Protein AF-A0A7C4EJF0-F1 (afdb_monomer)

Sequence (130 aa):
MRTLLAAVALSALLCGCQGATRALTPEEFYGFCWPAQVDYNCWDDDLCQQYKDYLMQEHASKQECIKGCLDMQTEKYRQDAMRGCDVAIRNASDWCEMYCRRYFDSGQAEIDRQNAQQPAPAFTGPGYMQ

Mean predicted aligned error: 12.01 Å

Foldseek 3Di:
DVVVVVVVVVVVVVVPPPPQLAQQALVNLLVQLVVQQPDPQRPPVCLSVVLSVLVPDQDPALVRQLVVLVVSLVVVCVVCVPRPCNRSSVSSSVSSNVNSCSCVVNCVSVVVVVVVPDPDPPPPDPDPDD

Organism: NCBI:txid270496

Nearest PDB structures (foldseek):
  4euk-assembly1_B  TM=3.362E-01  e=8.149E+00  Arabidopsis thaliana

Secondary structure (DSSP, 8-state):
-HHHHHHHHHHHSTTTTS---PPPPHHHHHHHHGGGG-STT---THHHHHHHHHHTS--S-HHHHHHHHHHHHHHHHHHSTTTT-HHHHHHHHHHHHHHHHHHHHTTHHHHHHHHHHSPPP---------

Structure (mmCIF, N/CA/C/O backbone):
data_AF-A0A7C4EJF0-F1
#
_entry.id   AF-A0A7C4EJF0-F1
#
loop_
_atom_site.group_PDB
_atom_site.id
_atom_site.type_symbol
_atom_site.label_atom_id
_atom_site.label_alt_id
_atom_site.label_comp_id
_atom_site.label_asym_id
_atom_site.label_entity_id
_atom_site.label_seq_id
_atom_site.pdbx_PDB_ins_code
_atom_site.Cartn_x
_atom_site.Cartn_y
_atom_site.Cartn_z
_atom_site.occupancy
_atom_site.B_iso_or_equiv
_atom_site.auth_seq_id
_atom_site.auth_comp_id
_atom_site.auth_asym_id
_atom_site.auth_atom_id
_atom_site.pdbx_PDB_model_num
ATOM 1 N N . MET A 1 1 ? -26.632 20.240 40.896 1.00 47.66 1 MET A N 1
ATOM 2 C CA . MET A 1 1 ? -27.085 19.433 39.734 1.00 47.66 1 MET A CA 1
ATOM 3 C C . MET A 1 1 ? -26.929 20.148 38.392 1.00 47.66 1 MET A C 1
ATOM 5 O O . MET A 1 1 ? -26.457 19.511 37.466 1.00 47.66 1 MET A O 1
ATOM 9 N N . ARG A 1 2 ? -27.229 21.453 38.267 1.00 51.56 2 ARG A N 1
ATOM 10 C CA . ARG A 1 2 ? -27.014 22.220 37.015 1.00 51.56 2 ARG A CA 1
ATOM 11 C C . ARG A 1 2 ? -25.561 22.259 36.510 1.00 51.56 2 ARG A C 1
ATOM 13 O O . ARG A 1 2 ? -25.341 22.298 35.310 1.00 51.56 2 ARG A O 1
ATOM 20 N N . THR A 1 3 ? -24.580 22.199 37.408 1.00 50.12 3 THR A N 1
ATOM 21 C CA . THR A 1 3 ? -23.147 22.213 37.070 1.00 50.12 3 THR A CA 1
ATOM 22 C C . THR A 1 3 ? -22.624 20.898 36.483 1.00 50.12 3 THR A C 1
ATOM 24 O O . THR A 1 3 ? -21.633 20.922 35.764 1.00 50.12 3 THR A O 1
ATOM 27 N N . LEU A 1 4 ? -23.294 19.763 36.724 1.00 52.91 4 LEU A N 1
ATOM 28 C CA . LEU A 1 4 ? -22.867 18.458 36.195 1.00 52.91 4 LEU A CA 1
ATOM 29 C C . LEU A 1 4 ? -23.239 18.275 34.715 1.00 52.91 4 LEU A C 1
ATOM 31 O O . LEU A 1 4 ? -22.504 17.630 33.977 1.00 52.91 4 LEU A O 1
ATOM 35 N N . LEU A 1 5 ? -24.327 18.902 34.257 1.00 53.16 5 LEU A N 1
ATOM 36 C CA . LEU A 1 5 ? -24.749 18.852 32.850 1.00 53.16 5 LEU A CA 1
ATOM 37 C C . LEU A 1 5 ? -23.814 19.647 31.926 1.00 53.16 5 LEU A C 1
ATOM 39 O O . LEU A 1 5 ? -23.593 19.252 30.786 1.00 53.16 5 LEU A O 1
ATOM 43 N N . ALA A 1 6 ? -23.215 20.731 32.430 1.00 53.69 6 ALA A N 1
ATOM 44 C CA . ALA A 1 6 ? -22.272 21.540 31.659 1.00 53.69 6 ALA A CA 1
ATOM 45 C C . ALA A 1 6 ? -20.950 20.800 31.377 1.00 53.69 6 ALA A C 1
ATOM 47 O O . ALA A 1 6 ? -20.370 20.964 30.307 1.00 53.69 6 ALA A O 1
ATOM 48 N N . ALA A 1 7 ? -20.499 19.950 32.307 1.00 55.06 7 ALA A N 1
ATOM 49 C CA . ALA A 1 7 ? -19.259 19.189 32.148 1.00 55.06 7 ALA A CA 1
ATOM 50 C C . ALA A 1 7 ? -19.384 18.066 31.102 1.00 55.06 7 ALA A C 1
ATOM 52 O O . ALA A 1 7 ? -18.436 17.813 30.367 1.00 55.06 7 ALA A O 1
ATOM 53 N N . VAL A 1 8 ? -20.562 17.439 30.993 1.00 55.84 8 VAL A N 1
ATOM 54 C CA . VAL A 1 8 ? -20.831 16.374 30.006 1.00 55.84 8 VAL A CA 1
ATOM 55 C C . VAL A 1 8 ? -21.011 16.940 28.592 1.00 55.84 8 VAL A C 1
ATOM 57 O O . VAL A 1 8 ? -20.641 16.299 27.614 1.00 55.84 8 VAL A O 1
ATOM 60 N N . ALA A 1 9 ? -21.529 18.165 28.466 1.00 55.50 9 ALA A N 1
ATOM 61 C CA . ALA A 1 9 ? -21.658 18.822 27.167 1.00 55.50 9 ALA A CA 1
ATOM 62 C C . ALA A 1 9 ? -20.296 19.241 26.576 1.00 55.50 9 ALA A C 1
ATOM 64 O O . ALA A 1 9 ? -20.121 19.197 25.361 1.00 55.50 9 ALA A O 1
ATOM 65 N N . LEU A 1 10 ? -19.316 19.608 27.415 1.00 53.78 10 LEU A N 1
ATOM 66 C CA . LEU A 1 10 ? -17.983 20.005 26.943 1.00 53.78 10 LEU A CA 1
ATOM 67 C C . LEU A 1 10 ? -17.129 18.824 26.456 1.00 53.78 10 LEU A C 1
ATOM 69 O O . LEU A 1 10 ? -16.332 18.997 25.537 1.00 53.78 10 LEU A O 1
ATOM 73 N N . SER A 1 11 ? -17.292 17.626 27.025 1.00 55.06 11 SER A N 1
ATOM 74 C CA . SER A 1 11 ? -16.531 16.443 26.601 1.00 55.06 11 SER A CA 1
ATOM 75 C C . SER A 1 11 ? -16.993 15.876 25.253 1.00 55.06 11 SER A C 1
ATOM 77 O O . SER A 1 11 ? -16.187 15.271 24.552 1.00 55.06 11 SER A O 1
ATOM 79 N N . ALA A 1 12 ? -18.237 16.132 24.834 1.00 56.00 12 ALA A N 1
ATOM 80 C CA . ALA A 1 12 ? -18.748 15.696 23.531 1.00 56.00 12 ALA A CA 1
ATOM 81 C C . ALA A 1 12 ? -18.182 16.500 22.339 1.00 56.00 12 ALA A C 1
ATOM 83 O O . ALA A 1 12 ? -18.136 15.992 21.221 1.00 56.00 12 ALA A O 1
ATOM 84 N N . LEU A 1 13 ? -17.713 17.734 22.562 1.00 55.38 13 LEU A N 1
ATOM 85 C CA . LEU A 1 13 ? -17.172 18.606 21.507 1.00 55.38 13 LEU A CA 1
ATOM 86 C C . LEU A 1 13 ? -15.702 18.318 21.156 1.00 55.38 13 LEU A C 1
ATOM 88 O O . LEU A 1 13 ? -15.252 18.691 20.076 1.00 55.38 13 LEU A O 1
ATOM 92 N N . LEU A 1 14 ? -14.956 17.630 22.026 1.00 53.56 14 LEU A N 1
ATOM 93 C CA . LEU A 1 14 ? -13.534 17.325 21.802 1.00 53.56 14 LEU A CA 1
ATOM 94 C C . LEU A 1 14 ? -13.296 16.040 20.990 1.00 53.56 14 LEU A C 1
ATOM 96 O O . LEU A 1 14 ? -12.180 15.816 20.528 1.00 53.56 14 LEU A O 1
ATOM 100 N N . CYS A 1 15 ? -14.327 15.221 20.758 1.00 56.00 15 CYS A N 1
ATOM 101 C CA . CYS A 1 15 ? -14.218 14.004 19.942 1.00 56.00 15 CYS A CA 1
ATOM 102 C C . CYS A 1 15 ? -14.526 14.220 18.447 1.00 56.00 15 CYS A C 1
ATOM 104 O O . CYS A 1 15 ? -14.383 13.287 17.665 1.00 56.00 15 CYS A O 1
ATOM 106 N N . GLY A 1 16 ? -14.936 15.423 18.027 1.00 51.47 16 GLY A N 1
ATOM 107 C CA . GLY A 1 16 ? -15.434 15.671 16.665 1.00 51.47 16 GLY A CA 1
ATOM 108 C C . GLY A 1 16 ? -14.385 16.008 15.596 1.00 51.47 16 GLY A C 1
ATOM 109 O O . GLY A 1 16 ? -14.747 16.131 14.431 1.00 51.47 16 GLY A O 1
ATOM 110 N N . CYS A 1 17 ? -13.108 16.174 15.960 1.00 52.44 17 CYS A N 1
ATOM 111 C CA . CYS A 1 17 ? -12.074 16.695 15.051 1.00 52.44 17 CYS A CA 1
ATOM 112 C C . CYS A 1 17 ? -10.822 15.809 14.948 1.00 52.44 17 CYS A C 1
ATOM 114 O O . CYS A 1 17 ? -9.730 16.320 14.702 1.00 52.44 17 CYS A O 1
ATOM 116 N N . GLN A 1 18 ? -10.936 14.488 15.114 1.00 55.19 18 GLN A N 1
ATOM 117 C CA . GLN A 1 18 ? -9.920 13.614 14.521 1.00 55.19 18 GLN A CA 1
ATOM 118 C C . GLN A 1 18 ? -10.197 13.573 13.024 1.00 55.19 18 GLN A C 1
ATOM 120 O O . GLN A 1 18 ? -11.236 13.071 12.605 1.00 55.19 18 GLN A O 1
ATOM 125 N N . GLY A 1 19 ? -9.314 14.215 12.253 1.00 51.59 19 GLY A N 1
ATOM 126 C CA . GLY A 1 19 ? -9.445 14.404 10.814 1.00 51.59 19 GLY A CA 1
ATOM 127 C C . GLY A 1 19 ? -9.973 13.144 10.145 1.00 51.59 19 GLY A C 1
ATOM 128 O O . GLY A 1 19 ? -9.299 12.114 10.162 1.00 51.59 19 GLY A O 1
ATOM 129 N N . ALA A 1 20 ? -11.190 13.246 9.606 1.00 54.16 20 ALA A N 1
ATOM 130 C CA . ALA A 1 20 ? -11.870 12.181 8.891 1.00 54.16 20 ALA A CA 1
ATOM 131 C C . ALA A 1 20 ? -11.042 11.830 7.652 1.00 54.16 20 ALA A C 1
ATOM 133 O O . ALA A 1 20 ? -11.233 12.360 6.558 1.00 54.16 20 ALA A O 1
ATOM 134 N N . THR A 1 21 ? -10.051 10.972 7.854 1.00 64.06 21 THR A N 1
ATOM 135 C CA . THR A 1 21 ? -9.247 10.415 6.785 1.00 64.06 21 THR A CA 1
ATOM 136 C C . THR A 1 21 ? -10.144 9.366 6.164 1.00 64.06 21 THR A C 1
ATOM 138 O O . THR A 1 21 ? -10.354 8.317 6.753 1.00 64.06 21 THR A O 1
ATOM 141 N N . ARG A 1 22 ? -10.787 9.691 5.043 1.00 80.12 22 ARG A N 1
ATOM 142 C CA . ARG A 1 22 ? -11.687 8.761 4.355 1.00 80.12 22 ARG A CA 1
ATOM 143 C C . ARG A 1 22 ? -10.882 7.559 3.847 1.00 80.12 22 ARG A C 1
ATOM 145 O O . ARG A 1 22 ? -9.798 7.746 3.284 1.00 80.12 22 ARG A O 1
ATOM 152 N N . ALA A 1 23 ? -11.422 6.352 4.022 1.00 82.75 23 ALA A N 1
ATOM 153 C CA . ALA A 1 23 ? -10.884 5.154 3.386 1.00 82.75 23 ALA A CA 1
ATOM 154 C C . ALA A 1 23 ? -10.857 5.332 1.864 1.00 82.75 23 ALA A C 1
ATOM 156 O O . ALA A 1 23 ? -11.820 5.821 1.272 1.00 82.75 23 ALA A O 1
ATOM 157 N N . LEU A 1 24 ? -9.746 4.952 1.242 1.00 84.94 24 LEU A N 1
ATOM 158 C CA . LEU A 1 24 ? -9.674 4.859 -0.211 1.00 84.94 24 LEU A CA 1
ATOM 159 C C . LEU A 1 24 ? -10.408 3.581 -0.631 1.00 84.94 24 LEU A C 1
ATOM 161 O O . LEU A 1 24 ? -10.248 2.569 0.046 1.00 84.94 24 LEU A O 1
ATOM 165 N N . THR A 1 25 ? -11.200 3.603 -1.703 1.00 87.88 25 THR A N 1
ATOM 166 C CA . THR A 1 25 ? -11.785 2.364 -2.247 1.00 87.88 25 THR A CA 1
ATOM 167 C C . THR A 1 25 ? -10.809 1.663 -3.201 1.00 87.88 25 THR A C 1
ATOM 169 O O . THR A 1 25 ? -9.919 2.318 -3.757 1.00 87.88 25 THR A O 1
ATOM 172 N N . PRO A 1 26 ? -10.940 0.342 -3.430 1.00 85.88 26 PRO A N 1
ATOM 173 C CA . PRO A 1 26 ? -10.108 -0.374 -4.403 1.00 85.88 26 PRO A CA 1
ATOM 174 C C . PRO A 1 26 ? -10.207 0.200 -5.826 1.00 85.88 26 PRO A C 1
ATOM 176 O O . PRO A 1 26 ? -9.234 0.202 -6.577 1.00 85.88 26 PRO A O 1
ATOM 179 N N . GLU A 1 27 ? -11.373 0.723 -6.208 1.00 86.81 27 GLU A N 1
ATOM 180 C CA . GLU A 1 27 ? -11.603 1.383 -7.499 1.00 86.81 27 GLU A CA 1
ATOM 181 C C . GLU A 1 27 ? -10.892 2.734 -7.578 1.00 86.81 27 GLU A C 1
ATOM 183 O O . GLU A 1 27 ? -10.299 3.052 -8.608 1.00 86.81 27 GLU A O 1
ATOM 188 N N . GLU A 1 28 ? -10.920 3.516 -6.495 1.00 86.88 28 GLU A N 1
ATOM 189 C CA . GLU A 1 28 ? -10.164 4.765 -6.397 1.00 86.88 28 GLU A CA 1
ATOM 190 C C . GLU A 1 28 ? -8.661 4.474 -6.499 1.00 86.88 28 GLU A C 1
ATOM 192 O O . GLU A 1 28 ? -7.970 5.119 -7.284 1.00 86.88 28 GLU A O 1
ATOM 197 N N . PHE A 1 29 ? -8.165 3.457 -5.786 1.00 87.62 29 PHE A N 1
ATOM 198 C CA . PHE A 1 29 ? -6.785 2.984 -5.917 1.00 87.62 29 PHE A CA 1
ATOM 199 C C . PHE A 1 29 ? -6.432 2.659 -7.375 1.00 87.62 29 PHE A C 1
ATOM 201 O O . PHE A 1 29 ? -5.445 3.180 -7.893 1.00 87.62 29 PHE A O 1
ATOM 208 N N . TYR A 1 30 ? -7.248 1.849 -8.054 1.00 85.38 30 TYR A N 1
ATOM 209 C CA . TYR A 1 30 ? -6.992 1.457 -9.440 1.00 85.38 30 TYR A CA 1
ATOM 210 C C . TYR A 1 30 ? -6.962 2.674 -10.376 1.00 85.38 30 TYR A C 1
ATOM 212 O O . TYR A 1 30 ? -6.053 2.804 -11.193 1.00 85.38 30 TYR A O 1
ATOM 220 N N . GLY A 1 31 ? -7.895 3.616 -10.197 1.00 84.31 31 GLY A N 1
ATOM 221 C CA . GLY A 1 31 ? -7.943 4.865 -10.957 1.00 84.31 31 GLY A CA 1
ATOM 222 C C . GLY A 1 31 ? -6.734 5.784 -10.745 1.00 84.31 31 GLY A C 1
ATOM 223 O O . GLY A 1 31 ? -6.386 6.530 -11.656 1.00 84.31 31 GLY A O 1
ATOM 224 N N . PHE A 1 32 ? -6.072 5.725 -9.584 1.00 84.62 32 PHE A N 1
ATOM 225 C CA . PHE A 1 32 ? -4.829 6.465 -9.317 1.00 84.62 32 PHE A CA 1
ATOM 226 C C . PHE A 1 32 ? -3.565 5.715 -9.746 1.00 84.62 32 PHE A C 1
ATOM 228 O O . PHE A 1 32 ? -2.582 6.345 -10.136 1.00 84.62 32 PHE A O 1
ATOM 235 N N . CYS A 1 33 ? -3.588 4.385 -9.691 1.00 82.88 33 CYS A N 1
ATOM 236 C CA . CYS A 1 33 ? -2.474 3.537 -10.094 1.00 82.88 33 CYS A CA 1
ATOM 237 C C . CYS A 1 33 ? -2.322 3.499 -11.624 1.00 82.88 33 CYS A C 1
ATOM 239 O O . CYS A 1 33 ? -1.214 3.637 -12.138 1.00 82.88 33 CYS A O 1
ATOM 241 N N . TRP A 1 34 ? -3.431 3.388 -12.360 1.00 77.44 34 TRP A N 1
ATOM 242 C CA . TRP A 1 34 ? -3.438 3.238 -13.819 1.00 77.44 34 TRP A CA 1
ATOM 243 C C . TRP A 1 34 ? -2.698 4.356 -14.587 1.00 77.44 34 TRP A C 1
ATOM 24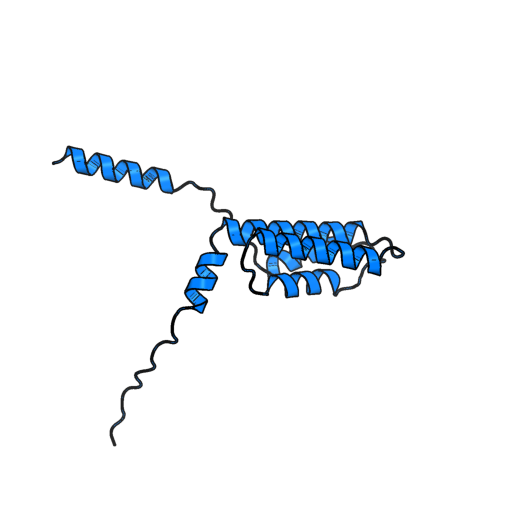5 O O . TRP A 1 34 ? -1.840 4.052 -15.415 1.00 77.44 34 TRP A O 1
ATOM 255 N N . PRO A 1 35 ? -2.910 5.658 -14.300 1.00 71.94 35 PRO A N 1
ATOM 256 C CA . PRO A 1 35 ? -2.199 6.740 -14.986 1.00 71.94 35 PRO A CA 1
ATOM 257 C C . PRO A 1 35 ? -0.696 6.775 -14.677 1.00 71.94 35 PRO A C 1
ATOM 259 O O . PRO A 1 35 ? 0.060 7.430 -15.389 1.00 71.94 35 PRO A O 1
ATOM 262 N N . ALA A 1 36 ? -0.247 6.100 -13.615 1.00 61.44 36 ALA A N 1
ATOM 263 C CA . ALA A 1 36 ? 1.165 6.012 -13.264 1.00 61.44 36 ALA A CA 1
ATOM 264 C C . ALA A 1 36 ? 1.924 4.957 -14.092 1.00 61.44 36 ALA A C 1
ATOM 266 O O . ALA A 1 36 ? 3.152 4.910 -14.027 1.00 61.44 36 ALA A O 1
ATOM 267 N N . GLN A 1 37 ? 1.213 4.145 -14.886 1.00 58.75 37 GLN A N 1
ATOM 268 C CA . GLN A 1 37 ? 1.773 3.148 -15.804 1.00 58.75 37 GLN A CA 1
ATOM 269 C C . GLN A 1 37 ? 2.104 3.714 -17.197 1.00 58.75 37 GLN A C 1
ATOM 271 O O . GLN A 1 37 ? 2.465 2.957 -18.094 1.00 58.75 37 GLN A O 1
ATOM 276 N N . VAL A 1 38 ? 1.978 5.031 -17.411 1.00 57.31 38 VAL A N 1
ATOM 277 C CA . VAL A 1 38 ? 2.121 5.694 -18.728 1.00 57.31 38 VAL A CA 1
ATOM 278 C C . VAL A 1 38 ? 3.597 5.830 -19.147 1.00 57.31 38 VAL A C 1
ATOM 280 O O . VAL A 1 38 ? 4.018 6.844 -19.693 1.00 57.31 38 VAL A O 1
ATOM 283 N N . ASP A 1 39 ? 4.395 4.790 -18.913 1.00 57.75 39 ASP A N 1
ATOM 284 C CA . ASP A 1 39 ? 5.676 4.587 -19.578 1.00 57.75 39 ASP A CA 1
ATOM 285 C C . ASP A 1 39 ? 5.532 3.398 -20.537 1.00 57.75 39 ASP A C 1
ATOM 287 O O . ASP A 1 39 ? 5.098 2.311 -20.152 1.00 57.75 39 ASP A O 1
ATOM 291 N N . TYR A 1 40 ? 5.839 3.626 -21.816 1.00 54.47 40 TYR A N 1
ATOM 292 C CA . TYR A 1 40 ? 5.413 2.804 -22.968 1.00 54.47 40 TYR A CA 1
ATOM 293 C C . TYR A 1 40 ? 5.880 1.333 -22.924 1.00 54.47 40 TYR A C 1
ATOM 295 O O . TYR A 1 40 ? 5.404 0.509 -23.699 1.00 54.47 40 TYR A O 1
ATOM 303 N N . ASN A 1 41 ? 6.819 1.003 -22.033 1.00 60.84 41 ASN A N 1
ATOM 304 C CA . ASN A 1 41 ? 7.428 -0.324 -21.903 1.00 60.84 41 ASN A CA 1
ATOM 305 C C . ASN A 1 41 ? 6.861 -1.156 -20.740 1.00 60.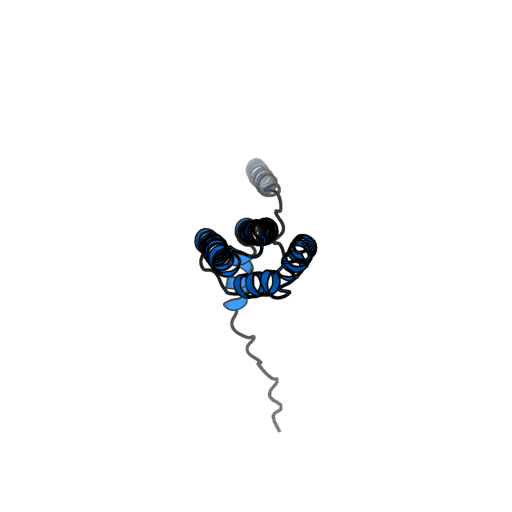84 41 ASN A C 1
ATOM 307 O O . ASN A 1 41 ? 7.262 -2.306 -20.571 1.00 60.84 41 ASN A O 1
ATOM 311 N N . CYS A 1 42 ? 5.951 -0.585 -19.945 1.00 67.38 42 CYS A N 1
ATOM 312 C CA . CYS A 1 42 ? 5.471 -1.159 -18.683 1.00 67.38 42 CYS A CA 1
ATOM 313 C C . CYS A 1 42 ? 3.957 -1.364 -18.649 1.00 67.38 42 CYS A C 1
ATOM 315 O O . CYS A 1 42 ? 3.371 -1.488 -17.576 1.00 67.38 42 CYS A O 1
ATOM 317 N N . TRP A 1 43 ? 3.344 -1.431 -19.834 1.00 58.06 43 TRP A N 1
ATOM 318 C CA . TRP A 1 43 ? 1.938 -1.764 -20.073 1.00 58.06 43 TRP A CA 1
ATOM 319 C C . TRP A 1 43 ? 1.613 -3.238 -19.782 1.00 58.06 43 TRP A C 1
ATOM 321 O O . TRP A 1 43 ? 0.869 -3.878 -20.521 1.00 58.06 43 TRP A O 1
ATOM 331 N N . ASP A 1 44 ? 2.167 -3.807 -18.713 1.00 59.44 44 ASP A N 1
ATOM 332 C CA . ASP A 1 44 ? 1.486 -4.934 -18.093 1.00 59.44 44 ASP A CA 1
ATOM 333 C C . ASP A 1 44 ? 0.283 -4.327 -17.355 1.00 59.44 44 ASP A C 1
ATOM 335 O O . ASP A 1 44 ? 0.379 -3.877 -16.207 1.00 59.44 44 ASP A O 1
ATOM 339 N N . ASP A 1 45 ? -0.857 -4.286 -18.059 1.00 63.44 45 ASP A N 1
ATOM 340 C CA . ASP A 1 45 ? -2.183 -3.859 -17.568 1.00 63.44 45 ASP A CA 1
ATOM 341 C C . ASP A 1 45 ? -2.533 -4.508 -16.211 1.00 63.44 45 ASP A C 1
ATOM 343 O O . ASP A 1 45 ? -3.352 -4.014 -15.433 1.00 63.44 45 ASP A O 1
ATOM 347 N N . ASP A 1 46 ? -1.864 -5.618 -15.905 1.00 81.44 46 ASP A N 1
ATOM 348 C CA . ASP A 1 46 ? -2.051 -6.433 -14.723 1.00 81.44 46 ASP A CA 1
ATOM 349 C C . ASP A 1 46 ? -1.274 -5.954 -13.480 1.00 81.44 46 ASP A C 1
ATOM 351 O O . ASP A 1 46 ? -1.503 -6.468 -12.388 1.00 81.44 46 ASP A O 1
ATOM 355 N N . LEU A 1 47 ? -0.349 -4.985 -13.565 1.00 84.62 47 LEU A N 1
ATOM 356 C CA . LEU A 1 47 ? 0.380 -4.524 -12.367 1.00 84.62 47 LEU A CA 1
ATOM 357 C C . LEU A 1 47 ? -0.583 -3.890 -11.348 1.00 84.62 47 LEU A C 1
ATOM 359 O O . LEU A 1 47 ? -0.651 -4.337 -10.204 1.00 84.62 47 LEU A O 1
ATOM 363 N N . CYS A 1 48 ? -1.359 -2.883 -11.754 1.00 86.75 48 CYS A N 1
ATOM 364 C CA . CYS A 1 48 ? -2.343 -2.253 -10.870 1.00 86.75 48 CYS A CA 1
ATOM 365 C C . CYS A 1 48 ? -3.488 -3.201 -10.496 1.00 86.75 48 CYS A C 1
ATOM 367 O O . CYS A 1 48 ? -4.018 -3.103 -9.389 1.00 86.75 48 CYS A O 1
ATOM 369 N N . GLN A 1 49 ? -3.849 -4.133 -11.384 1.00 88.75 49 GLN A N 1
ATOM 370 C CA . GLN A 1 49 ? -4.869 -5.138 -11.095 1.00 88.75 49 GLN A CA 1
ATOM 371 C C . GLN A 1 49 ? -4.410 -6.105 -9.998 1.00 88.75 49 GLN A C 1
ATOM 373 O O . GLN A 1 49 ? -5.138 -6.301 -9.034 1.00 88.75 49 GLN A O 1
ATOM 378 N N . GLN A 1 50 ? -3.177 -6.610 -10.057 1.00 90.44 50 GLN A N 1
ATOM 379 C CA . GLN A 1 50 ? -2.630 -7.483 -9.013 1.00 90.44 50 GLN A CA 1
ATOM 380 C C . GLN A 1 50 ? -2.585 -6.801 -7.647 1.00 90.44 50 GLN A C 1
ATOM 382 O O . GLN A 1 50 ? -2.935 -7.408 -6.636 1.00 90.44 50 GLN A O 1
ATOM 387 N N . TYR A 1 51 ? -2.172 -5.531 -7.600 1.00 91.19 51 TYR A N 1
ATOM 388 C CA . TYR A 1 51 ? -2.221 -4.762 -6.357 1.00 91.19 51 TYR A CA 1
ATOM 389 C C . TYR A 1 51 ? -3.658 -4.577 -5.864 1.00 91.19 51 TYR A C 1
ATOM 391 O O . TYR A 1 51 ? -3.910 -4.727 -4.672 1.00 91.19 51 TYR A O 1
ATOM 399 N N . LYS A 1 52 ? -4.615 -4.305 -6.759 1.00 91.62 52 LYS A N 1
ATOM 400 C CA . LYS A 1 52 ? -6.035 -4.223 -6.399 1.00 91.62 52 LYS A CA 1
ATOM 401 C C . LYS A 1 52 ? -6.534 -5.548 -5.815 1.00 91.62 52 LYS A C 1
ATOM 403 O O . LYS A 1 52 ? -7.162 -5.536 -4.762 1.00 91.62 52 LYS A O 1
ATOM 408 N N . ASP A 1 53 ? -6.228 -6.668 -6.461 1.00 92.81 53 ASP A N 1
ATOM 409 C CA . ASP A 1 53 ? -6.647 -8.003 -6.027 1.00 92.81 53 ASP A CA 1
ATOM 410 C C . ASP A 1 53 ? -6.063 -8.363 -4.659 1.00 92.81 53 ASP A C 1
ATOM 412 O O . ASP A 1 53 ? -6.747 -8.972 -3.839 1.00 92.81 53 ASP A O 1
ATOM 416 N N . TYR A 1 54 ? -4.823 -7.951 -4.385 1.00 93.81 54 TYR A N 1
ATOM 417 C CA . TYR A 1 54 ? -4.227 -8.055 -3.056 1.00 93.81 54 TYR A CA 1
ATOM 418 C C . TYR A 1 54 ? -4.994 -7.215 -2.025 1.00 93.81 54 TYR A C 1
ATOM 420 O O . TYR A 1 54 ? -5.374 -7.741 -0.986 1.00 93.81 54 TYR A O 1
ATOM 428 N N . LEU A 1 55 ? -5.287 -5.947 -2.330 1.00 92.44 55 LEU A N 1
ATOM 429 C CA . LEU A 1 55 ? -5.998 -5.028 -1.428 1.00 92.44 55 LEU A CA 1
ATOM 430 C C . LEU A 1 55 ? -7.459 -5.417 -1.153 1.00 92.44 55 LEU A C 1
ATOM 432 O O . LEU A 1 55 ? -8.045 -4.947 -0.178 1.00 92.44 55 LEU A O 1
ATOM 436 N N . MET A 1 56 ? -8.064 -6.231 -2.020 1.00 91.88 56 MET A N 1
ATOM 437 C CA . MET A 1 56 ? -9.404 -6.790 -1.822 1.00 91.88 56 MET A CA 1
ATOM 438 C C . MET A 1 56 ? -9.422 -7.976 -0.846 1.00 91.88 56 MET A C 1
ATOM 440 O O . MET A 1 56 ? -10.502 -8.425 -0.459 1.00 91.88 56 MET A O 1
ATOM 444 N N . GLN A 1 57 ? -8.259 -8.500 -0.456 1.00 90.88 57 GLN A N 1
ATOM 445 C CA . GLN A 1 57 ? -8.157 -9.558 0.544 1.00 90.88 57 GLN A CA 1
ATOM 446 C C . GLN A 1 57 ? -8.316 -8.981 1.953 1.00 90.88 57 GLN A C 1
ATOM 448 O O . GLN A 1 57 ? -8.022 -7.816 2.222 1.00 90.88 57 GLN A O 1
ATOM 453 N N . GLU A 1 58 ? -8.779 -9.811 2.886 1.00 88.25 58 GLU A N 1
ATOM 454 C CA . GLU A 1 58 ? -8.823 -9.409 4.287 1.00 88.25 58 GLU A CA 1
ATOM 455 C C . GLU A 1 58 ? -7.403 -9.380 4.867 1.00 88.25 58 GLU A C 1
ATOM 457 O O . GLU A 1 58 ? -6.663 -10.362 4.794 1.00 88.25 58 GLU A O 1
ATOM 462 N N . HIS A 1 59 ? -7.037 -8.256 5.484 1.00 91.81 59 HIS A N 1
ATOM 463 C CA . HIS A 1 59 ? -5.762 -8.092 6.177 1.00 91.81 59 HIS A CA 1
ATOM 464 C C . HIS A 1 59 ? -5.993 -7.963 7.687 1.00 91.81 59 HIS A C 1
ATOM 466 O O . HIS A 1 59 ? -6.845 -7.188 8.147 1.00 91.81 59 HIS A O 1
ATOM 472 N N . ALA A 1 60 ? -5.209 -8.678 8.496 1.00 90.44 60 ALA A N 1
ATOM 473 C CA . ALA A 1 60 ? -5.368 -8.654 9.948 1.00 90.44 60 ALA A CA 1
ATOM 474 C C . ALA A 1 60 ? -4.882 -7.325 10.544 1.00 90.44 60 ALA A C 1
ATOM 476 O O . ALA A 1 60 ? -5.433 -6.843 11.539 1.00 90.44 60 ALA A O 1
ATOM 477 N N . SER A 1 61 ? -3.885 -6.684 9.928 1.00 93.19 61 SER A N 1
ATOM 478 C CA . SER A 1 61 ? -3.342 -5.415 10.418 1.00 93.19 61 SER A CA 1
ATOM 479 C C . SER A 1 61 ? -2.843 -4.477 9.322 1.00 93.19 61 SER A C 1
ATOM 481 O O . SER A 1 61 ? -2.501 -4.885 8.212 1.00 93.19 61 SER A O 1
ATOM 483 N N . LYS A 1 62 ? -2.712 -3.197 9.689 1.00 94.25 62 LYS A N 1
ATOM 484 C CA . LYS A 1 62 ? -2.075 -2.163 8.865 1.00 94.25 62 LYS A CA 1
ATOM 485 C C . LYS A 1 62 ? -0.656 -2.555 8.451 1.00 94.25 62 LYS A C 1
ATOM 487 O O . LYS A 1 62 ? -0.272 -2.357 7.303 1.00 94.25 62 LYS A O 1
ATOM 492 N N . GLN A 1 63 ? 0.123 -3.092 9.388 1.00 95.75 63 GLN A N 1
ATOM 493 C CA . GLN A 1 63 ? 1.514 -3.486 9.173 1.00 95.75 63 GLN A CA 1
ATOM 494 C C . GLN A 1 63 ? 1.621 -4.655 8.195 1.00 95.75 63 GLN A C 1
ATOM 496 O O . GLN A 1 63 ? 2.501 -4.646 7.342 1.00 95.75 63 GLN A O 1
ATOM 501 N N . GLU A 1 64 ? 0.720 -5.630 8.299 1.00 96.38 64 GLU A N 1
ATOM 502 C CA . GLU A 1 64 ? 0.639 -6.751 7.362 1.00 96.38 64 GLU A CA 1
ATOM 503 C C . GLU A 1 64 ? 0.282 -6.276 5.950 1.00 96.38 64 GLU A C 1
ATOM 505 O O . GLU A 1 64 ? 0.991 -6.613 5.006 1.00 96.38 64 GLU A O 1
ATOM 510 N N . CYS A 1 65 ? -0.738 -5.419 5.823 1.00 96.25 65 CYS A N 1
ATOM 511 C CA . CYS A 1 65 ? -1.153 -4.845 4.541 1.00 96.25 65 CYS A CA 1
ATOM 512 C C . CYS A 1 65 ? 0.022 -4.138 3.842 1.00 96.25 65 CYS A C 1
ATOM 514 O O . CYS A 1 65 ? 0.359 -4.468 2.705 1.00 96.25 65 CYS A O 1
ATOM 516 N N . ILE A 1 66 ? 0.710 -3.241 4.562 1.00 96.88 66 ILE A N 1
ATOM 517 C CA . ILE A 1 66 ? 1.888 -2.511 4.060 1.00 96.88 66 ILE A CA 1
ATOM 518 C C . ILE A 1 66 ? 3.025 -3.472 3.700 1.00 96.88 66 ILE A C 1
ATOM 520 O O . ILE A 1 66 ? 3.666 -3.309 2.664 1.00 96.88 66 ILE A O 1
ATOM 524 N N . LYS A 1 67 ? 3.283 -4.484 4.537 1.00 97.38 67 LYS A N 1
ATOM 525 C CA . LYS A 1 67 ? 4.329 -5.473 4.271 1.00 97.38 67 LYS A CA 1
ATOM 526 C C . LYS A 1 67 ? 4.077 -6.208 2.954 1.00 97.38 67 LYS A C 1
ATOM 528 O O . LYS A 1 67 ? 5.014 -6.338 2.174 1.00 97.38 67 LYS A O 1
ATOM 533 N N . GLY A 1 68 ? 2.849 -6.644 2.680 1.00 95.88 68 GLY A N 1
ATOM 534 C CA . GLY A 1 68 ? 2.559 -7.311 1.411 1.00 95.88 68 GLY A CA 1
ATOM 535 C C . GLY A 1 68 ? 2.677 -6.379 0.202 1.00 95.88 68 GLY A C 1
ATOM 536 O O . GLY A 1 68 ? 3.202 -6.816 -0.816 1.00 95.88 68 GLY A O 1
ATOM 537 N N . CYS A 1 69 ? 2.346 -5.083 0.323 1.00 95.50 69 CYS A N 1
ATOM 538 C CA . CYS A 1 69 ? 2.625 -4.107 -0.745 1.00 95.50 69 CYS A CA 1
ATOM 539 C C . CYS A 1 69 ? 4.126 -4.063 -1.107 1.00 95.50 69 CYS A C 1
ATOM 541 O O . CYS A 1 69 ? 4.484 -4.063 -2.288 1.00 95.50 69 CYS A O 1
ATOM 543 N N . LEU A 1 70 ? 5.000 -4.055 -0.092 1.00 95.62 70 LEU A N 1
ATOM 544 C CA . LEU A 1 70 ? 6.461 -4.033 -0.248 1.00 95.62 70 LEU A CA 1
ATOM 545 C C . LEU A 1 70 ? 7.019 -5.360 -0.782 1.00 95.62 70 LEU A C 1
ATOM 547 O O . LEU A 1 70 ? 7.945 -5.373 -1.599 1.00 95.62 70 LEU A O 1
ATOM 551 N N . ASP A 1 71 ? 6.457 -6.484 -0.337 1.00 95.81 71 ASP A N 1
ATOM 552 C CA . ASP A 1 71 ? 6.836 -7.809 -0.827 1.00 95.81 71 ASP A CA 1
ATOM 553 C C . ASP A 1 71 ? 6.462 -7.943 -2.321 1.00 95.81 71 ASP A C 1
ATOM 555 O O . ASP A 1 71 ? 7.291 -8.379 -3.125 1.00 95.81 71 ASP A O 1
ATOM 559 N N . MET A 1 72 ? 5.280 -7.458 -2.728 1.00 92.88 72 MET A N 1
ATOM 560 C CA . MET A 1 72 ? 4.873 -7.369 -4.138 1.00 92.88 72 MET A CA 1
ATOM 561 C C . MET A 1 72 ? 5.788 -6.451 -4.948 1.00 92.88 72 MET A C 1
ATOM 563 O O . MET A 1 72 ? 6.186 -6.807 -6.055 1.00 92.88 72 MET A O 1
ATOM 567 N N . GLN A 1 73 ? 6.172 -5.300 -4.391 1.00 92.12 73 GLN A N 1
ATOM 568 C CA . GLN A 1 73 ? 7.084 -4.363 -5.048 1.00 92.12 73 GLN A CA 1
ATOM 569 C C . GLN A 1 73 ? 8.423 -5.042 -5.354 1.00 92.12 73 GLN A C 1
ATOM 571 O O . GLN A 1 73 ? 8.934 -4.963 -6.470 1.00 92.12 73 GLN A O 1
ATOM 576 N N . THR A 1 74 ? 8.974 -5.747 -4.365 1.00 92.69 74 THR A N 1
ATOM 577 C CA . THR A 1 74 ? 10.236 -6.483 -4.496 1.00 92.69 74 THR A CA 1
ATOM 578 C C . THR A 1 74 ? 10.141 -7.569 -5.562 1.00 92.69 74 THR A C 1
ATOM 580 O O . THR A 1 74 ? 11.071 -7.746 -6.349 1.00 92.69 74 THR A O 1
ATOM 583 N N . GLU A 1 75 ? 9.026 -8.294 -5.604 1.00 91.00 75 GLU A N 1
ATOM 584 C CA . GLU A 1 75 ? 8.806 -9.340 -6.598 1.00 91.00 75 GLU A CA 1
ATOM 585 C C . GLU A 1 75 ? 8.685 -8.763 -8.014 1.00 91.00 75 GLU A C 1
ATOM 587 O O . GLU A 1 75 ? 9.364 -9.230 -8.928 1.00 91.00 75 GLU A O 1
ATOM 592 N N . LYS A 1 76 ? 7.924 -7.679 -8.191 1.00 87.44 76 LYS A N 1
ATOM 593 C CA . LYS A 1 76 ? 7.811 -6.986 -9.481 1.00 87.44 76 LYS A CA 1
ATOM 594 C C . LYS A 1 76 ? 9.140 -6.413 -9.947 1.00 87.44 76 LYS A C 1
ATOM 596 O O . LYS A 1 76 ? 9.501 -6.572 -11.108 1.00 87.44 76 LYS A O 1
ATOM 601 N N . TYR A 1 77 ? 9.939 -5.861 -9.035 1.00 87.62 77 TYR A N 1
ATOM 602 C CA . TYR A 1 77 ? 11.298 -5.436 -9.361 1.00 87.62 77 TYR A CA 1
ATOM 603 C C . TYR A 1 77 ? 12.175 -6.570 -9.882 1.00 87.62 77 TYR A C 1
ATOM 605 O O . TYR A 1 77 ? 12.987 -6.334 -10.769 1.00 87.62 77 TYR A O 1
ATOM 613 N N . ARG A 1 78 ? 12.035 -7.792 -9.358 1.00 86.31 78 ARG A N 1
ATOM 614 C CA . ARG A 1 78 ? 12.789 -8.950 -9.860 1.00 86.31 78 ARG A CA 1
ATOM 615 C C . ARG A 1 78 ? 12.312 -9.392 -11.238 1.00 86.31 78 ARG A C 1
ATOM 617 O O . ARG A 1 78 ? 13.147 -9.744 -12.066 1.00 86.31 78 ARG A O 1
ATOM 624 N N . GLN A 1 79 ? 11.003 -9.369 -11.471 1.00 84.19 79 GLN A N 1
ATOM 625 C CA . GLN A 1 79 ? 10.395 -9.784 -12.738 1.00 84.19 79 GLN A CA 1
ATOM 626 C C . GLN A 1 79 ? 10.697 -8.790 -13.871 1.00 84.19 79 GLN A C 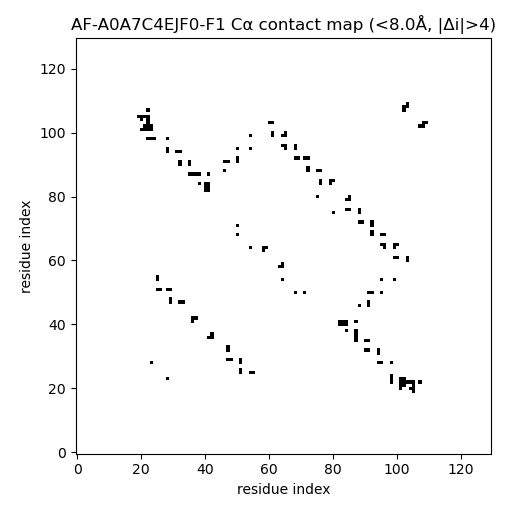1
ATOM 628 O O . GLN A 1 79 ? 11.054 -9.204 -14.972 1.00 84.19 79 GLN A O 1
ATOM 633 N N . ASP A 1 80 ? 10.658 -7.488 -13.578 1.00 76.25 80 ASP A N 1
ATOM 634 C CA . ASP A 1 80 ? 10.772 -6.416 -14.573 1.00 76.25 80 ASP A CA 1
ATOM 635 C C . ASP A 1 80 ? 12.104 -5.647 -14.510 1.00 76.25 80 ASP A C 1
ATOM 637 O O . ASP A 1 80 ? 12.243 -4.589 -15.130 1.00 76.25 80 ASP A O 1
ATOM 641 N N . ALA A 1 81 ? 13.119 -6.184 -13.819 1.00 67.69 81 ALA A N 1
ATOM 642 C CA . ALA A 1 81 ? 14.433 -5.552 -13.626 1.00 67.69 81 ALA A CA 1
ATOM 643 C C . ALA A 1 81 ? 15.086 -5.046 -14.928 1.00 67.69 81 ALA A C 1
ATOM 645 O O . ALA A 1 81 ? 15.869 -4.099 -14.906 1.00 67.69 81 ALA A O 1
ATOM 646 N N . MET A 1 82 ? 14.781 -5.682 -16.063 1.00 66.62 82 MET A N 1
ATOM 647 C CA . MET A 1 82 ? 15.350 -5.357 -17.376 1.00 66.62 82 MET A CA 1
ATOM 648 C C . MET A 1 82 ? 14.437 -4.490 -18.259 1.00 66.62 82 MET A C 1
ATOM 650 O O . MET A 1 82 ? 14.858 -4.095 -19.344 1.00 66.62 82 MET A O 1
ATOM 654 N N . ARG A 1 83 ? 13.202 -4.198 -17.828 1.00 73.56 83 ARG A N 1
ATOM 655 C CA . ARG A 1 83 ? 12.184 -3.490 -18.629 1.00 73.56 83 ARG A CA 1
ATOM 656 C C . ARG A 1 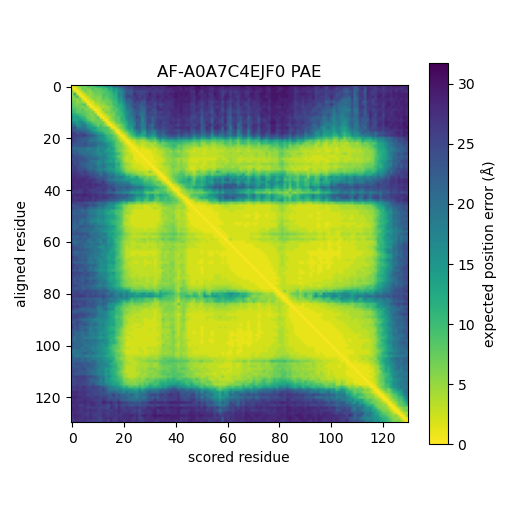83 ? 12.064 -1.995 -18.314 1.00 73.56 83 ARG A C 1
ATOM 658 O O . ARG A 1 83 ? 11.401 -1.282 -19.058 1.00 73.56 83 ARG A O 1
ATOM 665 N N . GLY A 1 84 ? 12.726 -1.511 -17.258 1.00 75.56 84 GLY A N 1
ATOM 666 C CA . GLY A 1 84 ? 12.681 -0.093 -16.871 1.00 75.56 84 GLY A CA 1
ATOM 667 C C . GLY A 1 84 ? 11.345 0.332 -16.253 1.00 75.56 84 GLY A C 1
ATOM 668 O O . GLY A 1 84 ? 10.928 1.472 -16.409 1.00 75.56 84 GLY A O 1
ATOM 669 N N . CYS A 1 85 ? 10.660 -0.591 -15.572 1.00 80.50 85 CYS A N 1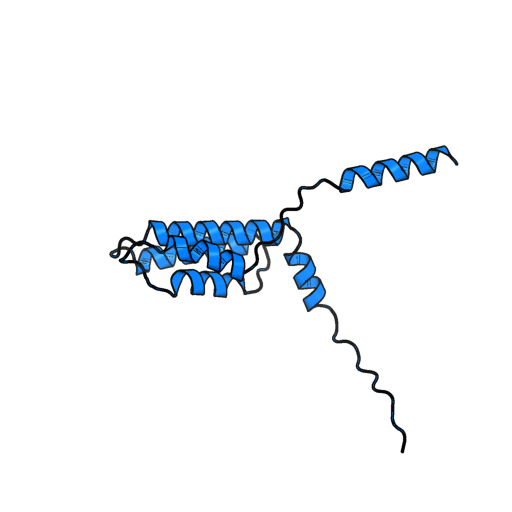
ATOM 670 C CA . CYS A 1 85 ? 9.356 -0.351 -14.940 1.00 80.50 85 CYS A CA 1
ATOM 671 C C . CYS A 1 85 ? 9.445 0.141 -13.503 1.00 80.50 85 CYS A C 1
ATOM 673 O O . CYS A 1 85 ? 8.472 0.096 -12.751 1.00 80.50 85 CYS A O 1
ATOM 675 N N . ASP A 1 86 ? 10.614 0.622 -13.104 1.00 83.88 86 ASP A N 1
ATOM 676 C CA . ASP A 1 86 ? 10.920 0.959 -11.729 1.00 83.88 86 ASP A CA 1
ATOM 677 C C . ASP A 1 86 ? 10.036 2.072 -11.179 1.00 83.88 86 ASP A C 1
ATOM 679 O O . ASP A 1 86 ? 9.617 1.981 -10.025 1.00 83.88 86 ASP A O 1
ATOM 683 N N . VAL A 1 87 ? 9.713 3.072 -11.999 1.00 83.38 87 VAL A N 1
ATOM 684 C CA . VAL A 1 87 ? 8.834 4.186 -11.622 1.00 83.38 87 VAL A CA 1
ATOM 685 C C . VAL A 1 87 ? 7.386 3.720 -11.468 1.00 83.38 87 VAL A C 1
ATOM 687 O O . VAL A 1 87 ? 6.742 4.052 -10.473 1.00 83.38 87 VAL A O 1
ATOM 690 N N . ALA A 1 88 ? 6.883 2.910 -12.404 1.00 83.94 88 ALA A N 1
ATOM 691 C CA . ALA A 1 88 ? 5.522 2.376 -12.350 1.00 83.94 88 ALA A CA 1
ATOM 692 C C . ALA A 1 88 ? 5.324 1.455 -11.132 1.00 83.94 88 ALA A C 1
ATOM 694 O O . ALA A 1 88 ? 4.350 1.605 -10.395 1.00 83.94 88 ALA A O 1
ATOM 695 N N . ILE A 1 89 ? 6.286 0.561 -10.868 1.00 87.44 89 ILE A N 1
ATOM 696 C CA . ILE A 1 89 ? 6.285 -0.345 -9.708 1.00 87.44 89 ILE A CA 1
ATOM 697 C C . ILE A 1 89 ? 6.332 0.444 -8.394 1.00 87.44 89 ILE A C 1
ATOM 699 O O . ILE A 1 89 ? 5.589 0.140 -7.458 1.00 87.44 89 ILE A O 1
ATOM 703 N N . ARG A 1 90 ? 7.166 1.488 -8.321 1.00 88.19 90 ARG A N 1
ATOM 704 C CA . ARG A 1 90 ? 7.211 2.392 -7.164 1.00 88.19 90 ARG A CA 1
ATOM 705 C C . ARG A 1 90 ? 5.882 3.074 -6.917 1.00 88.19 90 ARG A C 1
ATOM 707 O O . ARG A 1 90 ? 5.356 2.965 -5.816 1.00 88.19 90 ARG A O 1
ATOM 714 N N . ASN A 1 91 ? 5.321 3.699 -7.946 1.00 87.44 91 ASN A N 1
ATOM 715 C CA . ASN A 1 91 ? 4.049 4.397 -7.831 1.00 87.44 91 ASN A CA 1
ATOM 716 C C . ASN A 1 91 ? 2.927 3.446 -7.389 1.00 87.44 91 ASN A C 1
ATOM 718 O O . ASN A 1 91 ? 2.178 3.781 -6.475 1.00 87.44 91 ASN A O 1
ATOM 722 N N . ALA A 1 92 ? 2.825 2.250 -7.980 1.00 88.75 92 ALA A N 1
ATOM 723 C CA . ALA A 1 92 ? 1.828 1.253 -7.583 1.00 88.75 92 ALA A CA 1
ATOM 724 C C . ALA A 1 92 ? 1.966 0.860 -6.100 1.00 88.75 92 ALA A C 1
ATOM 726 O O . ALA A 1 92 ? 0.975 0.833 -5.366 1.00 88.75 92 ALA A O 1
ATOM 727 N N . SER A 1 93 ? 3.198 0.629 -5.639 1.00 92.00 93 SER A N 1
ATOM 728 C CA . SER A 1 93 ? 3.485 0.326 -4.235 1.00 92.00 93 SER A CA 1
ATOM 729 C C . SER A 1 93 ? 3.145 1.489 -3.298 1.00 92.00 93 SER A C 1
ATOM 731 O O . SER A 1 93 ? 2.533 1.263 -2.256 1.00 92.00 93 SER A O 1
ATOM 733 N N . ASP A 1 94 ? 3.478 2.728 -3.664 1.00 91.88 94 ASP A N 1
ATOM 734 C CA . ASP A 1 94 ? 3.186 3.919 -2.855 1.00 91.88 94 ASP A CA 1
ATOM 735 C C . ASP A 1 94 ? 1.670 4.117 -2.685 1.00 91.88 94 ASP A C 1
ATOM 737 O O . ASP A 1 94 ? 1.178 4.390 -1.583 1.00 91.88 94 ASP A O 1
ATOM 741 N N . TRP A 1 95 ? 0.901 3.917 -3.761 1.00 92.19 95 TRP A N 1
ATOM 742 C CA . TRP A 1 95 ? -0.562 3.940 -3.705 1.00 92.19 95 TRP A CA 1
ATOM 743 C C . TRP A 1 95 ? -1.126 2.788 -2.864 1.00 92.19 95 TRP A C 1
ATOM 745 O O . TRP A 1 95 ? -2.080 3.011 -2.115 1.00 92.19 95 TRP A O 1
ATOM 755 N N . CYS A 1 96 ? -0.524 1.595 -2.923 1.00 93.75 96 CYS A N 1
ATOM 756 C CA . CYS A 1 96 ? -0.912 0.448 -2.096 1.00 93.75 96 CYS A CA 1
ATOM 757 C C . CYS A 1 96 ? -0.696 0.742 -0.607 1.00 93.75 96 CYS A C 1
ATOM 759 O O . CYS A 1 96 ? -1.605 0.585 0.210 1.00 93.75 96 CYS A O 1
ATOM 761 N N . GLU A 1 97 ? 0.472 1.273 -0.243 1.00 94.88 97 GLU A N 1
ATOM 762 C CA . GLU A 1 97 ? 0.755 1.679 1.131 1.00 94.88 97 GLU A CA 1
ATOM 763 C C . GLU A 1 97 ? -0.213 2.752 1.626 1.00 94.88 97 GLU A C 1
ATOM 765 O O . GLU A 1 97 ? -0.689 2.698 2.765 1.00 94.88 97 GLU A O 1
ATOM 770 N N . MET A 1 98 ? -0.509 3.744 0.787 1.00 93.00 98 MET A N 1
ATOM 771 C CA . MET A 1 98 ? -1.443 4.801 1.146 1.00 93.00 98 MET A CA 1
ATOM 772 C C . MET A 1 98 ? -2.865 4.266 1.325 1.00 93.00 98 MET A C 1
ATOM 774 O O . MET A 1 98 ? -3.542 4.695 2.263 1.00 93.00 98 MET A O 1
ATOM 778 N N . TYR A 1 99 ? -3.303 3.322 0.487 1.00 93.81 99 TYR A N 1
ATOM 779 C CA . TYR A 1 99 ? -4.569 2.618 0.676 1.00 93.81 99 TYR A CA 1
ATOM 780 C C . TYR A 1 99 ? -4.598 1.940 2.046 1.00 93.81 99 TYR A C 1
ATOM 782 O O . TYR A 1 99 ? -5.476 2.250 2.850 1.00 93.81 99 TYR A O 1
ATOM 790 N N . CYS A 1 100 ? -3.598 1.107 2.361 1.00 94.19 100 CYS A N 1
ATOM 791 C CA . CYS A 1 100 ? -3.513 0.412 3.646 1.00 94.19 100 CYS A CA 1
ATOM 792 C C . CYS A 1 100 ? -3.587 1.401 4.816 1.00 94.19 100 CYS A C 1
ATOM 794 O O . CYS A 1 100 ? -4.339 1.209 5.768 1.00 94.19 100 CYS A O 1
ATOM 796 N N . ARG A 1 101 ? -2.843 2.511 4.749 1.00 94.06 101 ARG A N 1
ATOM 797 C CA . ARG A 1 101 ? -2.875 3.532 5.804 1.00 94.06 101 ARG A CA 1
ATOM 798 C C . ARG A 1 101 ? -4.274 4.114 5.970 1.00 94.06 101 ARG A C 1
ATOM 800 O O . ARG A 1 101 ? -4.787 4.103 7.081 1.00 94.06 101 ARG A O 1
ATOM 807 N N . ARG A 1 102 ? -4.917 4.554 4.888 1.00 91.88 102 ARG A N 1
ATOM 808 C CA . ARG A 1 102 ? -6.254 5.164 4.952 1.00 91.88 102 ARG A CA 1
ATOM 809 C C . ARG A 1 102 ? -7.336 4.173 5.377 1.00 91.88 102 ARG A C 1
ATOM 811 O O . ARG A 1 102 ? -8.199 4.535 6.167 1.00 91.88 102 ARG A O 1
ATOM 818 N N . TYR A 1 103 ? -7.287 2.935 4.899 1.00 91.62 103 TYR A N 1
ATOM 819 C CA . TYR A 1 103 ? -8.257 1.897 5.248 1.00 91.62 103 TYR A CA 1
ATOM 820 C C . TYR A 1 103 ? -8.250 1.590 6.753 1.00 91.62 103 TYR A C 1
ATOM 822 O O . TYR A 1 103 ? -9.301 1.574 7.392 1.00 91.62 103 TYR A O 1
ATOM 830 N N . PHE A 1 104 ? -7.066 1.447 7.351 1.00 90.81 104 PHE A N 1
ATOM 831 C CA . PHE A 1 104 ? -6.949 1.174 8.784 1.00 90.81 104 PHE A CA 1
ATOM 832 C C . PHE A 1 104 ? -7.106 2.427 9.659 1.00 90.81 104 PHE A C 1
ATOM 834 O O . PHE A 1 104 ? -7.739 2.348 10.709 1.00 90.81 104 PHE A O 1
ATOM 841 N N . ASP A 1 105 ? -6.585 3.584 9.240 1.00 90.12 105 ASP A N 1
ATOM 842 C CA . ASP A 1 105 ? -6.641 4.819 10.040 1.00 90.12 105 ASP A CA 1
ATOM 843 C C . ASP A 1 105 ? -8.044 5.456 10.049 1.00 90.12 105 ASP A C 1
ATOM 845 O O . ASP A 1 105 ? -8.390 6.172 10.985 1.00 90.12 105 ASP A O 1
ATOM 849 N N . SER A 1 106 ? -8.867 5.184 9.032 1.00 87.12 106 SER A N 1
ATOM 850 C CA . SER A 1 106 ? -10.262 5.650 8.950 1.00 87.12 106 SER A CA 1
ATOM 851 C C . SER A 1 106 ? -11.236 4.887 9.855 1.00 87.12 106 SER A C 1
ATOM 853 O O . SER A 1 106 ? -12.374 5.321 10.026 1.00 87.12 106 SER A O 1
ATOM 855 N N . GLY A 1 107 ? -10.826 3.733 10.391 1.00 86.12 107 GLY A N 1
ATOM 856 C CA . GLY A 1 107 ? -11.717 2.794 11.076 1.00 86.12 107 GLY A CA 1
ATOM 857 C C . GLY A 1 107 ? -12.545 1.900 10.143 1.00 86.12 107 GLY A C 1
ATOM 858 O O . GLY A 1 107 ? -13.292 1.060 10.638 1.00 86.12 107 GLY A O 1
ATOM 859 N N . GLN A 1 108 ? -12.394 2.012 8.817 1.00 85.31 108 GLN A N 1
ATOM 860 C CA . GLN A 1 108 ? -13.128 1.182 7.852 1.00 85.31 108 GLN A CA 1
ATOM 861 C C . GLN A 1 108 ? -12.870 -0.317 8.058 1.00 85.31 108 GLN A C 1
ATOM 863 O O . GLN A 1 108 ? -13.811 -1.103 8.043 1.00 85.31 108 GLN A O 1
ATOM 868 N N . ALA A 1 109 ? -11.626 -0.698 8.367 1.00 85.56 109 ALA A N 1
ATOM 869 C CA . ALA A 1 109 ? -11.274 -2.086 8.671 1.00 85.56 109 ALA A CA 1
ATOM 870 C C . ALA A 1 109 ? -12.092 -2.693 9.826 1.00 85.56 109 ALA A C 1
ATOM 872 O O . ALA A 1 109 ? -12.389 -3.884 9.818 1.00 85.56 109 ALA A O 1
ATOM 873 N N . GLU A 1 110 ? -12.444 -1.889 10.830 1.00 86.19 110 GLU A N 1
ATOM 874 C CA . GLU A 1 110 ? -13.265 -2.338 11.956 1.00 86.19 110 GLU A CA 1
ATOM 875 C C . GLU A 1 110 ? -14.735 -2.475 11.546 1.00 86.19 110 GLU A C 1
ATOM 877 O O . GLU A 1 110 ? -15.376 -3.471 11.873 1.00 86.19 110 GLU A O 1
ATOM 882 N N . ILE A 1 111 ? -15.248 -1.513 10.774 1.00 85.94 111 ILE A N 1
ATOM 883 C CA . ILE A 1 111 ? -16.614 -1.542 10.238 1.00 85.94 111 ILE A CA 1
ATOM 884 C C . ILE A 1 111 ? -16.824 -2.793 9.376 1.00 85.94 111 ILE A C 1
ATOM 886 O O . ILE A 1 111 ? -17.812 -3.504 9.553 1.00 85.94 111 ILE A O 1
ATOM 890 N N . ASP A 1 112 ? -15.884 -3.103 8.484 1.00 85.94 112 ASP A N 1
ATOM 891 C CA . ASP A 1 112 ? -16.002 -4.248 7.579 1.00 85.94 112 ASP A CA 1
ATOM 892 C C . ASP A 1 112 ? -15.948 -5.585 8.333 1.00 85.94 112 ASP A C 1
ATOM 894 O O . ASP A 1 112 ? -16.737 -6.486 8.043 1.00 85.94 112 ASP A O 1
ATOM 898 N N . ARG A 1 113 ? -15.117 -5.696 9.379 1.00 85.50 113 ARG A N 1
ATOM 899 C CA . ARG A 1 113 ? -15.097 -6.873 10.270 1.00 85.50 113 ARG A CA 1
ATOM 900 C C . ARG A 1 113 ? -16.398 -7.044 11.045 1.00 85.50 113 ARG A C 1
ATOM 902 O O . ARG A 1 113 ? -16.891 -8.164 11.167 1.00 85.50 113 ARG A O 1
ATOM 909 N N . GLN A 1 114 ? -16.967 -5.952 11.554 1.00 84.62 114 GLN A N 1
ATOM 910 C CA . GLN A 1 114 ? -18.251 -5.980 12.259 1.00 84.62 114 GLN A CA 1
ATOM 911 C C . GLN A 1 114 ? -19.388 -6.405 11.326 1.00 84.62 114 GLN A C 1
ATOM 913 O O . GLN A 1 114 ? -20.198 -7.252 11.698 1.00 84.62 114 GLN A O 1
ATOM 918 N N . ASN A 1 115 ? -19.415 -5.881 10.098 1.00 83.94 115 ASN A N 1
ATOM 919 C CA . ASN A 1 115 ? -20.390 -6.267 9.078 1.00 83.94 115 ASN A CA 1
ATOM 920 C C . ASN A 1 115 ? -20.239 -7.742 8.673 1.00 83.94 115 ASN A C 1
ATOM 922 O O . ASN A 1 115 ? -21.240 -8.438 8.519 1.00 83.94 115 ASN A O 1
ATOM 926 N N . ALA A 1 116 ? -19.008 -8.250 8.557 1.00 81.62 116 ALA A N 1
ATOM 927 C CA . ALA A 1 116 ? -18.750 -9.661 8.258 1.00 81.62 116 ALA A CA 1
ATOM 928 C C . ALA A 1 116 ? -19.196 -10.611 9.388 1.00 81.62 116 ALA A C 1
ATOM 930 O O . ALA A 1 116 ? -19.523 -11.770 9.136 1.00 81.62 116 ALA A O 1
ATOM 931 N N . GLN A 1 117 ? -19.229 -10.128 10.633 1.00 76.38 117 GLN A N 1
ATOM 932 C CA . GLN A 1 117 ? -19.653 -10.890 11.812 1.00 76.38 117 GLN A CA 1
ATOM 933 C C . GLN A 1 117 ? -21.161 -10.806 12.091 1.00 76.38 117 GLN A C 1
ATOM 935 O O . GLN A 1 117 ? -21.653 -11.535 12.957 1.00 76.38 117 GLN A O 1
ATOM 940 N N . GLN A 1 118 ? -21.915 -9.949 11.389 1.00 67.75 118 GLN A N 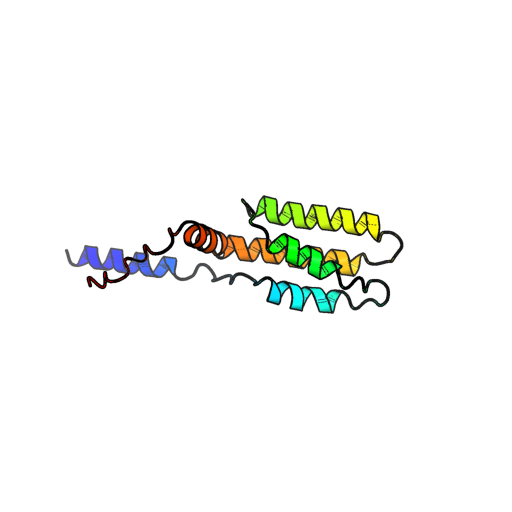1
ATOM 941 C CA . GLN A 1 118 ? -23.363 -9.877 11.562 1.00 67.75 118 GLN A CA 1
ATOM 942 C C . GLN A 1 118 ? -24.010 -11.184 11.077 1.00 67.75 118 GLN A C 1
ATOM 944 O O . GLN A 1 118 ? -23.905 -11.526 9.897 1.00 67.75 118 GLN A O 1
ATOM 949 N N . PRO A 1 119 ? -24.699 -11.934 11.960 1.00 61.22 119 PRO A N 1
ATOM 950 C CA . PRO A 1 119 ? -25.409 -13.129 11.541 1.00 61.22 119 PRO A CA 1
ATOM 951 C C . PRO A 1 119 ? -26.477 -12.732 10.522 1.00 61.22 119 PRO A C 1
ATOM 953 O O . PRO A 1 119 ? -27.191 -11.745 10.721 1.00 61.22 119 PRO A O 1
ATOM 956 N N . ALA A 1 120 ? -26.580 -13.502 9.433 1.00 64.12 120 ALA A N 1
ATOM 957 C CA . ALA A 1 120 ? -27.606 -13.295 8.419 1.00 64.12 120 ALA A CA 1
ATOM 958 C C . ALA A 1 120 ? -28.976 -13.129 9.102 1.00 64.12 120 ALA A C 1
ATOM 960 O O . ALA A 1 120 ? -29.274 -13.889 10.033 1.00 64.12 120 ALA A O 1
ATOM 961 N N . PRO A 1 121 ? -29.801 -12.147 8.689 1.00 61.72 121 PRO A N 1
ATOM 962 C CA . PRO A 1 121 ? -31.097 -11.938 9.309 1.00 61.72 121 PRO A CA 1
ATOM 963 C C . PRO A 1 121 ? -31.868 -13.252 9.249 1.00 61.72 121 PRO A C 1
ATOM 965 O O . PRO A 1 121 ? -32.050 -13.827 8.173 1.00 61.72 121 PRO A O 1
ATOM 968 N N . ALA A 1 122 ? -32.277 -13.748 10.418 1.00 60.06 122 ALA A N 1
ATOM 969 C CA . ALA A 1 122 ? -33.138 -14.910 10.503 1.00 60.06 122 ALA A CA 1
ATOM 970 C C . ALA A 1 122 ? -34.402 -14.586 9.702 1.00 60.06 122 ALA A C 1
ATOM 972 O O . ALA A 1 122 ? -35.220 -13.770 10.126 1.00 60.06 122 ALA A O 1
ATOM 973 N N . PHE A 1 123 ? -34.527 -15.183 8.516 1.00 57.56 123 PHE A N 1
ATOM 974 C CA . PHE A 1 123 ? -35.742 -15.142 7.718 1.00 57.56 123 PHE A CA 1
ATOM 975 C C . PHE A 1 123 ? -36.823 -15.893 8.502 1.00 57.56 123 PHE A C 1
ATOM 977 O O . PHE A 1 123 ? -37.065 -17.081 8.301 1.00 57.56 123 PHE A O 1
ATOM 984 N N . THR A 1 124 ? -37.485 -15.204 9.428 1.00 61.31 124 THR A N 1
ATOM 985 C CA . THR A 1 124 ? -38.786 -15.610 9.949 1.00 61.31 124 THR A CA 1
ATOM 986 C C . THR A 1 124 ? -39.806 -15.327 8.854 1.00 61.31 124 THR A C 1
ATOM 988 O O . THR A 1 124 ? -40.523 -14.329 8.863 1.00 61.31 124 THR A O 1
ATOM 991 N N . GLY A 1 125 ? -39.818 -16.197 7.841 1.00 60.16 125 GLY A N 1
ATOM 992 C CA . GLY A 1 125 ? -40.868 -16.197 6.833 1.00 60.16 125 GLY A CA 1
ATOM 993 C C . GLY A 1 125 ? -42.227 -16.328 7.529 1.00 60.16 125 GLY A C 1
ATOM 994 O O . GLY A 1 125 ? -42.360 -17.172 8.421 1.00 60.16 125 GLY A O 1
ATOM 995 N N . PRO A 1 126 ? -43.232 -15.504 7.182 1.00 60.59 126 PRO A N 1
ATOM 996 C CA . PRO A 1 126 ? -44.568 -15.679 7.721 1.00 60.59 126 PRO A CA 1
ATOM 997 C C . PRO A 1 126 ? -45.066 -17.055 7.284 1.00 60.59 126 PRO A C 1
ATOM 999 O O . PRO A 1 126 ? -45.178 -17.334 6.093 1.00 60.59 126 PRO A O 1
ATOM 1002 N N . GLY A 1 127 ? -45.316 -17.928 8.259 1.00 53.09 127 GLY A N 1
ATOM 1003 C CA . GLY A 1 127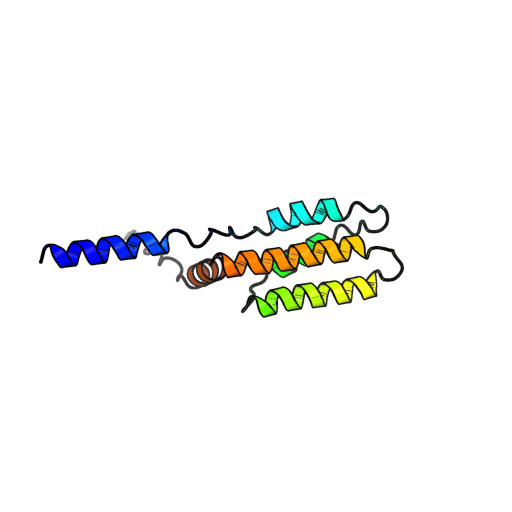 ? -45.916 -19.230 8.027 1.00 53.09 127 GLY A CA 1
ATOM 1004 C C . GLY A 1 127 ? -47.285 -19.058 7.383 1.00 53.09 127 GLY A C 1
ATOM 1005 O O . GLY A 1 127 ? -48.258 -18.725 8.054 1.00 53.09 127 GLY A O 1
ATOM 1006 N N . TYR A 1 128 ? -47.364 -19.296 6.079 1.00 52.28 128 TYR A N 1
ATOM 1007 C CA . TYR A 1 128 ? -48.619 -19.600 5.408 1.00 52.28 128 TYR A CA 1
ATOM 1008 C C . TYR A 1 128 ? -49.008 -21.016 5.847 1.00 52.28 128 TYR A C 1
ATOM 1010 O O . TYR A 1 128 ? -48.568 -22.006 5.267 1.00 52.28 128 TYR A O 1
ATOM 1018 N N . MET A 1 129 ? -49.772 -21.103 6.939 1.00 51.47 129 MET A N 1
ATOM 1019 C CA . MET A 1 129 ? -50.564 -22.290 7.248 1.00 51.47 129 MET A CA 1
ATOM 1020 C C . MET A 1 129 ? -51.623 -22.432 6.150 1.00 51.47 129 MET A C 1
ATOM 1022 O O . MET A 1 129 ? -52.460 -21.542 5.984 1.00 51.47 129 MET A O 1
ATOM 1026 N N . GLN A 1 130 ? -51.539 -23.525 5.393 1.00 57.59 130 GLN A N 1
ATOM 1027 C CA . GLN A 1 130 ? -52.676 -24.126 4.697 1.00 57.59 130 GLN A CA 1
ATOM 1028 C C . GLN A 1 130 ? -53.157 -25.319 5.516 1.00 57.59 130 GLN A C 1
ATOM 1030 O O . GLN A 1 130 ? -52.283 -25.999 6.104 1.00 57.59 130 GLN A O 1
#

pLDDT: mean 77.29, std 15.73, range [47.66, 97.38]

Solvent-accessible surface area (backbone atoms only — not comparable to full-atom values): 7677 Å² total; per-residue (Å²): 116,78,72,60,58,56,58,59,58,57,61,63,65,74,71,74,72,70,78,84,48,66,53,59,49,64,67,56,50,39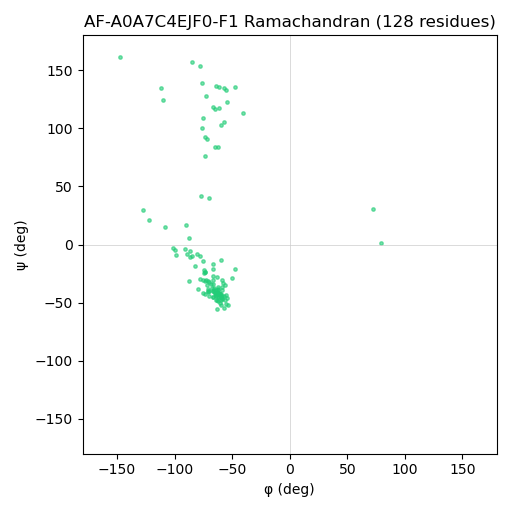,67,61,31,54,71,50,37,80,47,97,74,42,72,56,77,55,58,46,47,52,53,38,60,56,69,72,48,91,63,97,40,54,68,56,43,36,47,50,30,52,53,50,37,55,51,49,48,67,76,37,66,89,56,75,35,63,64,35,45,48,48,42,29,54,52,44,36,50,35,31,48,25,26,51,75,44,47,47,56,57,53,54,52,52,60,72,66,54,75,74,78,80,81,78,67,82,81,81,80,126

Radius of gyration: 22.27 Å; Cα contacts (8 Å, |Δi|>4): 97; chains: 1; bounding box: 68×46×63 Å

=== Feature glossary ===
Key to the feature types in this record:

— What the protein is —

Primary structure: the covalent order of the twenty standard amino acids along the backbone. Two proteins with the same sequence will (almost always) fold to the same structure; two with 30% identity often share a fold but not the details.

Database cross-references. InterPro integrates a dozen domain/family signature databases into unified entries with residue-range hits. GO terms attach function/process/location labels with evidence codes. CATH codes position the fold in a four-level structural taxonomy. Organism is the NCBI-taxonomy species name.

— Where its atoms are —

The mmCIF block holds the 3D Cartesian coordinates of each backbone atom (N, Cα, C, O) in ångströms. mmCIF is the PDB's canonical archive format — a tagged-loop text representation of the atomic model.

Six rendered views show the 3D structure from the faces of a cube — i.e. along ±x, ±y, ±z. Rendering representation is drawn randomly per protein from cartoon (secondary-structure ribbons), sticks (backbone bonds), or molecular surface; coloring is either N→C rainbow (blue at the N-terminus through red at the C-terminus) or one color per chain.

— Local backbone conformation —

DSSP 8-state secondary structure assigns each residue one of H (α-helix), G (3₁₀-helix), I (π-helix), E (extended β-strand), B (isolated β-bridge), T (hydrogen-bonded turn), S (bend), or '-' (coil). The assignment is computed from backbone hydrogen-bond geometry via the Kabsch–Sander algorithm.

P-SEA three-state annotation labels each residue as helix, strand, or coil based purely on the geometry of the Cα trace. It serves as a fallback when the full backbone (and thus DSSP) is unavailable.

The φ/ψ torsion pair specifies the backbone conformation at each residue. φ rotates about the N–Cα bond, ψ about the Cα–C bond. Steric clashes forbid most of the (φ, ψ) plane — the allowed regions (α-helix basin, β-sheet basin, left-handed helix) are the Ramachandran-allowed regions.

— Global shape and packing —

The geometric summary reports three shape descriptors. Rg (radius of gyration) measures how spread out the Cα atoms are about their centre of mass; compact globular proteins have small Rg, elongated or unfolded ones large. Cα contacts (<8 Å, |i−j|>4) count long-range residue pairs in spatial proximity — high for tightly packed folds, near zero for rods or random coil. The bounding-box extents give the protein's footprint along x, y, z in Å.

Accessible surface area quantifies burial. A residue with SASA near zero is packed into the hydrophobic core; one with SASA >100 Å² sits on the surface. Computed here via the Shrake–Rupley numerical algorithm with a 1.4 Å probe.

Plot images: a contact map (which residues are close in 3D, as an N×N binary image), a Ramachandran scatter (backbone torsion angles, revealing secondary-structure composition at a glance), and — for AlphaFold structures — a PAE heatmap (pairwise prediction confidence).

— Structural neighborhood —

The Foldseek 3Di string encodes local tertiary geometry as a 20-letter alphabet — one character per residue — derived from the relative positions of nearby Cα atoms. Unlike the amino-acid sequence, 3Di is a direct function of the 3D structure, so two proteins with the same fold have similar 3Di strings even at low sequ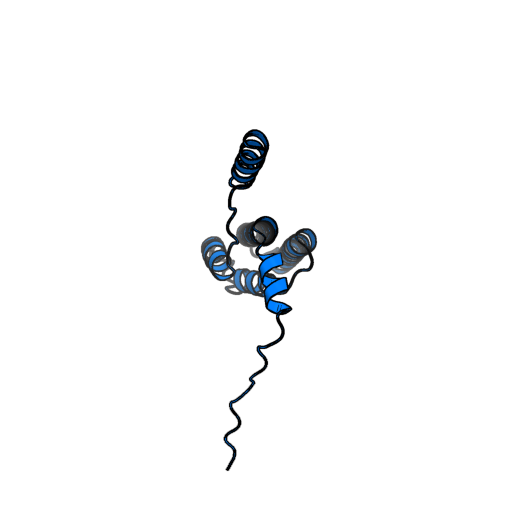ence identity.

Nearest PDB neighbors are the top structural matches found by Foldseek when searching this structure against the entire Protein Data Bank. Each hit reports a TM-score (0 to 1; >0.5 almost always implies the same fold) and an E-value. These are *structural* homologs — they may share no detectable sequence similarity.

— Confidence and disorder —

For AlphaFold models, the B-factor field carries pLDDT — the model's own estimate of local accuracy on a 0–100 scale. Regions with pLDDT<50 should be treated as essentially unmodeled; they often correspond to intrinsically disordered segments.

B-factor (Debye–Waller factor) reflects atomic displacement in the crystal lattice. It is an experimental observable (units Å²), not a prediction; low values mean the atom is pinned down, high values mean it moves or is heterogeneous across the crystal.

Predicted aligned error is AlphaFold's pairwise confidence. Unlike pLDDT (per-residue), PAE is per-residue-pair and captures whether two parts of the structure are correctly placed relative to each other. Units are ångströms of expected positional error.